Protein AF-A0A1P8F6W6-F1 (afdb_monomer)

Structure (mmCIF, N/CA/C/O backbone):
data_AF-A0A1P8F6W6-F1
#
_entry.id   AF-A0A1P8F6W6-F1
#
loop_
_atom_site.group_PDB
_atom_site.id
_atom_site.type_symbol
_atom_site.label_atom_id
_atom_site.label_alt_id
_atom_site.label_comp_id
_atom_site.label_asym_id
_atom_site.label_entity_id
_atom_site.label_seq_id
_atom_site.pdbx_PDB_ins_code
_atom_site.Cartn_x
_atom_site.Cartn_y
_atom_site.Cartn_z
_atom_site.occupancy
_atom_site.B_iso_or_equiv
_atom_site.auth_seq_id
_atom_site.auth_comp_id
_atom_site.auth_asym_id
_atom_site.auth_atom_id
_atom_site.pdbx_PDB_model_num
ATOM 1 N N . MET A 1 1 ? -21.773 -2.120 -5.163 1.00 39.81 1 MET A N 1
ATOM 2 C CA . MET A 1 1 ? -21.209 -1.103 -4.248 1.00 39.81 1 MET A CA 1
ATOM 3 C C . MET A 1 1 ? -20.040 -0.428 -4.941 1.00 39.81 1 MET A C 1
ATOM 5 O O . MET A 1 1 ? -19.148 -1.140 -5.384 1.00 39.81 1 MET A O 1
ATOM 9 N N . LYS A 1 2 ? -20.045 0.902 -5.085 1.00 40.00 2 LYS A N 1
ATOM 10 C CA . LYS A 1 2 ? -18.826 1.640 -5.448 1.00 40.00 2 LYS A CA 1
ATOM 11 C C . LYS A 1 2 ? -18.002 1.770 -4.171 1.00 40.00 2 LYS A C 1
ATOM 13 O O . LYS A 1 2 ? -18.476 2.380 -3.222 1.00 40.00 2 LYS A O 1
ATOM 18 N N . GLN A 1 3 ? -16.845 1.123 -4.123 1.00 50.31 3 GLN A N 1
ATOM 19 C CA . GLN A 1 3 ? -15.936 1.236 -2.989 1.00 50.31 3 GLN A CA 1
ATOM 20 C C . GLN A 1 3 ? -15.193 2.576 -3.121 1.00 50.31 3 GLN A C 1
ATOM 22 O O . GLN A 1 3 ? -14.404 2.750 -4.049 1.00 50.31 3 GLN A O 1
ATOM 27 N N . ASP A 1 4 ? -15.525 3.548 -2.268 1.00 48.16 4 ASP A N 1
ATOM 28 C CA . ASP A 1 4 ? -14.837 4.842 -2.179 1.00 48.16 4 ASP A CA 1
ATOM 29 C C . ASP A 1 4 ? -13.723 4.723 -1.129 1.00 48.16 4 ASP A C 1
ATOM 31 O O . ASP A 1 4 ? -13.978 4.373 0.021 1.00 48.16 4 ASP A O 1
ATOM 35 N N . PHE A 1 5 ? -12.480 4.963 -1.542 1.00 56.25 5 PHE A N 1
ATOM 36 C CA . PHE A 1 5 ? -11.282 4.726 -0.734 1.00 56.25 5 PHE A CA 1
ATOM 37 C C . PHE A 1 5 ? -10.543 6.019 -0.356 1.00 56.25 5 PHE A C 1
ATOM 39 O O . PHE A 1 5 ? -9.345 5.961 -0.068 1.00 56.25 5 PHE A O 1
ATOM 46 N N . ARG A 1 6 ? -11.198 7.192 -0.438 1.00 55.62 6 ARG A N 1
ATOM 47 C CA . ARG A 1 6 ? -10.605 8.522 -0.145 1.00 55.62 6 ARG A CA 1
ATOM 48 C C . ARG A 1 6 ? -9.988 8.606 1.246 1.00 55.62 6 ARG A C 1
ATOM 50 O O . ARG A 1 6 ? -10.520 8.024 2.185 1.00 55.62 6 ARG A O 1
ATOM 57 N N . LEU A 1 7 ? -8.875 9.342 1.371 1.00 56.69 7 LEU A N 1
ATOM 58 C CA . LEU A 1 7 ? -8.239 9.601 2.673 1.00 56.69 7 LEU A CA 1
ATOM 59 C C . LEU A 1 7 ? -9.205 10.316 3.628 1.00 56.69 7 LEU A C 1
ATOM 61 O O . LEU A 1 7 ? -9.212 10.012 4.817 1.00 56.69 7 LEU A O 1
ATOM 65 N N . ASP A 1 8 ? -10.061 11.184 3.091 1.00 54.25 8 ASP A N 1
ATOM 66 C CA . ASP A 1 8 ? -11.094 11.907 3.843 1.00 54.25 8 ASP A CA 1
ATOM 67 C C . ASP A 1 8 ? -12.214 10.985 4.357 1.00 54.25 8 ASP A C 1
ATOM 69 O O . ASP A 1 8 ? -12.913 11.321 5.305 1.00 54.25 8 ASP A O 1
ATOM 73 N N . ASN A 1 9 ? -12.346 9.784 3.781 1.00 58.50 9 ASN A N 1
ATOM 74 C CA . ASN A 1 9 ? -13.267 8.733 4.216 1.00 58.50 9 ASN A CA 1
ATOM 75 C C . ASN A 1 9 ? -12.579 7.706 5.136 1.00 58.50 9 ASN A C 1
ATOM 77 O O . ASN A 1 9 ? -13.038 6.566 5.252 1.00 58.50 9 ASN A O 1
ATOM 81 N N . ALA A 1 10 ? -11.482 8.086 5.802 1.00 57.12 10 ALA A N 1
ATOM 82 C CA . ALA A 1 10 ? -10.810 7.235 6.783 1.00 57.12 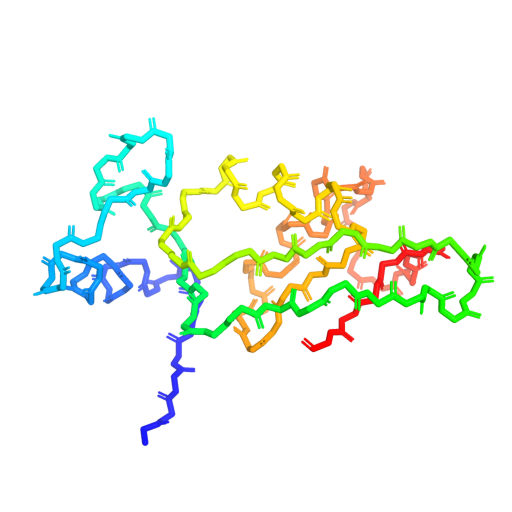10 ALA A CA 1
ATOM 83 C C . ALA A 1 10 ? -11.778 6.709 7.857 1.00 57.12 10 ALA A C 1
ATOM 85 O O . ALA A 1 10 ? -11.656 5.551 8.239 1.00 57.12 10 ALA A O 1
ATOM 86 N N . GLU A 1 11 ? -12.784 7.496 8.258 1.00 55.72 11 GLU A N 1
ATOM 87 C CA . GLU A 1 11 ? -13.837 7.074 9.198 1.00 55.72 11 GLU A CA 1
ATOM 88 C C . GLU A 1 11 ? -14.729 5.945 8.638 1.00 55.72 11 GLU A C 1
ATOM 90 O O . GLU A 1 11 ? -15.123 5.040 9.372 1.00 55.72 11 GLU A O 1
ATOM 95 N N . TYR A 1 12 ? -15.017 5.935 7.330 1.00 64.38 12 TYR A N 1
ATOM 96 C CA . TYR A 1 12 ? -15.758 4.841 6.681 1.00 64.38 12 TYR A CA 1
ATOM 97 C C . TYR A 1 12 ? -14.908 3.567 6.594 1.00 64.38 12 TYR A C 1
ATOM 99 O O . TYR A 1 12 ? -15.384 2.479 6.914 1.00 64.38 12 TYR A O 1
ATOM 107 N N . ILE A 1 13 ? -13.632 3.700 6.219 1.00 64.12 13 ILE A N 1
ATOM 108 C CA . ILE A 1 13 ? -12.680 2.577 6.183 1.00 64.12 13 ILE A CA 1
ATOM 109 C C . ILE A 1 13 ? -12.447 2.023 7.597 1.00 64.12 13 ILE A C 1
ATOM 111 O O . ILE A 1 13 ? -12.310 0.812 7.772 1.00 64.12 13 ILE A O 1
ATOM 115 N N . GLU A 1 14 ? -12.438 2.890 8.608 1.00 60.78 14 GLU A N 1
ATOM 116 C CA . GLU A 1 14 ? -12.391 2.529 10.023 1.00 60.78 14 GLU A CA 1
ATOM 117 C C . GLU A 1 14 ? -13.657 1.791 10.460 1.00 60.78 14 GLU A C 1
ATOM 119 O O . GLU A 1 14 ? -13.545 0.754 11.112 1.00 60.78 14 GLU A O 1
ATOM 124 N N . SER A 1 15 ? -14.842 2.283 10.087 1.00 62.91 15 SER A N 1
ATOM 125 C CA . SER A 1 15 ? -16.116 1.632 10.397 1.00 62.91 15 SER A CA 1
ATOM 126 C C . SER A 1 15 ? -16.193 0.245 9.766 1.00 62.91 15 SER A C 1
ATOM 128 O O . SER A 1 15 ? -16.483 -0.722 10.465 1.00 62.91 15 SER A O 1
ATOM 130 N N . GLU A 1 16 ? -15.838 0.111 8.485 1.00 66.06 16 GLU A N 1
ATOM 131 C CA . GLU A 1 16 ? -15.723 -1.185 7.812 1.00 66.06 16 GLU A CA 1
ATOM 132 C C . GLU A 1 16 ? -14.721 -2.077 8.550 1.00 66.06 16 GLU A C 1
ATOM 134 O O . GLU A 1 16 ? -15.107 -3.140 9.022 1.00 66.06 16 GLU A O 1
ATOM 139 N N . ALA A 1 17 ? -13.474 -1.635 8.763 1.00 66.06 17 ALA A N 1
ATOM 140 C CA . ALA A 1 17 ? -12.461 -2.420 9.474 1.00 66.06 17 ALA A CA 1
ATOM 141 C C . ALA A 1 17 ? -12.913 -2.846 10.884 1.00 66.06 17 ALA A C 1
ATOM 143 O O . ALA A 1 17 ? -12.675 -3.986 11.284 1.00 66.06 17 ALA A O 1
ATOM 144 N N . GLY A 1 18 ? -13.583 -1.961 11.623 1.00 62.47 18 GLY A N 1
ATOM 145 C CA . GLY A 1 18 ? -14.141 -2.222 12.947 1.00 62.47 18 GLY A CA 1
ATOM 146 C C . GLY A 1 18 ? -15.291 -3.229 12.924 1.00 62.47 18 GLY A C 1
ATOM 147 O O . GLY A 1 18 ? -15.288 -4.162 13.728 1.00 62.47 18 GLY A O 1
ATOM 148 N N . ASN A 1 19 ? -16.216 -3.104 11.969 1.00 63.94 19 ASN A N 1
ATOM 149 C CA . ASN A 1 19 ? -17.376 -3.988 11.807 1.00 63.94 19 ASN A CA 1
ATOM 150 C C . ASN A 1 19 ? -16.973 -5.439 11.510 1.00 63.94 19 ASN A C 1
ATOM 152 O O . ASN A 1 19 ? -17.657 -6.366 11.937 1.00 63.94 19 ASN A O 1
ATOM 156 N N . ILE A 1 20 ? -15.844 -5.648 10.826 1.00 63.62 20 ILE A N 1
ATOM 157 C CA . ILE A 1 20 ? -15.289 -6.988 10.562 1.00 63.62 20 ILE A CA 1
ATOM 158 C C . ILE A 1 20 ? -14.138 -7.373 11.505 1.00 63.62 20 ILE A C 1
ATOM 160 O O . ILE A 1 20 ? -13.427 -8.344 11.251 1.00 63.62 20 ILE A O 1
ATOM 164 N N . GLY A 1 21 ? -13.945 -6.636 12.608 1.00 63.28 21 GLY A N 1
A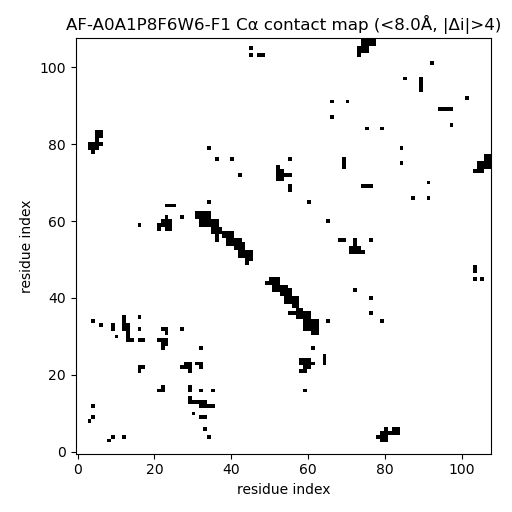TOM 165 C CA . GLY A 1 21 ? -12.949 -6.945 13.642 1.00 63.28 21 GLY A CA 1
ATOM 166 C C . GLY A 1 21 ? -11.497 -6.912 13.150 1.00 63.28 21 GLY A C 1
ATOM 167 O O . GLY A 1 21 ? -10.604 -7.476 13.789 1.00 63.28 21 GLY A O 1
ATOM 168 N N . LEU A 1 22 ? -11.240 -6.274 12.008 1.00 63.69 22 LEU A N 1
ATOM 169 C CA . LEU A 1 22 ? -9.927 -6.231 11.394 1.00 63.69 22 LEU A CA 1
ATOM 170 C C . LEU A 1 22 ? -9.028 -5.223 12.107 1.00 63.69 22 LEU A C 1
ATOM 172 O O . LEU A 1 22 ? -9.288 -4.024 12.180 1.00 63.69 22 LEU A O 1
ATOM 176 N N . ARG A 1 23 ? -7.891 -5.728 12.584 1.00 68.69 23 ARG A N 1
ATOM 177 C CA . ARG A 1 23 ? -6.763 -4.919 13.043 1.00 68.69 23 ARG A CA 1
ATOM 178 C C . ARG A 1 23 ? -5.709 -4.884 11.955 1.00 68.69 23 ARG A C 1
ATOM 180 O O . ARG A 1 23 ? -5.575 -5.825 11.171 1.00 68.69 23 ARG A O 1
ATOM 187 N N . CYS A 1 24 ? -4.922 -3.813 11.931 1.00 77.19 24 CYS A N 1
ATOM 188 C CA . CYS A 1 24 ? -3.736 -3.807 11.094 1.00 77.19 24 CYS A CA 1
ATOM 189 C C . CYS A 1 24 ? -2.856 -5.017 11.439 1.00 77.19 24 CYS A C 1
ATOM 191 O O . CYS A 1 24 ? -2.716 -5.353 12.616 1.00 77.19 24 CYS A O 1
ATOM 193 N N . LYS A 1 25 ? -2.186 -5.618 10.449 1.00 68.69 25 LYS A N 1
ATOM 194 C CA . LYS A 1 25 ? -1.258 -6.744 10.673 1.00 68.69 25 LYS A CA 1
ATOM 195 C C . LYS A 1 25 ? -0.192 -6.496 11.749 1.00 68.69 25 LYS A C 1
ATOM 197 O O . LYS A 1 25 ? 0.278 -7.449 12.353 1.00 68.69 25 LYS A O 1
ATOM 202 N N . CYS A 1 26 ? 0.184 -5.242 12.017 1.00 78.19 26 CYS A N 1
ATOM 203 C CA . CYS A 1 26 ? 1.111 -4.906 13.109 1.00 78.19 26 CYS A CA 1
ATOM 204 C C . CYS A 1 26 ? 0.454 -4.745 14.493 1.00 78.19 26 CYS A C 1
ATOM 206 O O . CYS A 1 26 ? 1.104 -4.256 15.411 1.00 78.19 26 CYS A O 1
ATOM 208 N N . GLY A 1 27 ? -0.829 -5.078 14.643 1.00 70.19 27 GLY A N 1
ATOM 209 C CA . GLY A 1 27 ? -1.584 -4.907 15.886 1.00 70.19 27 GLY A CA 1
ATOM 210 C C 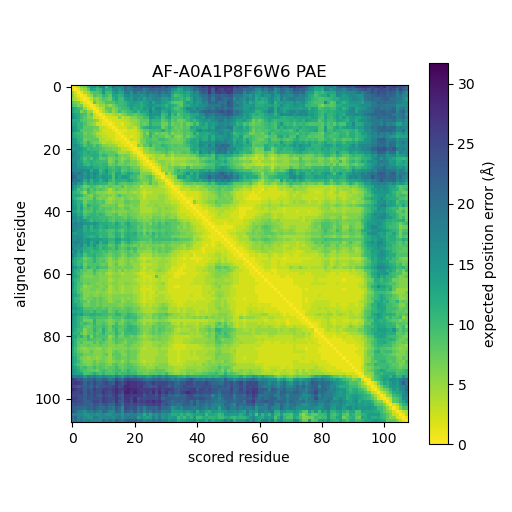. GLY A 1 27 ? -2.117 -3.491 16.123 1.00 70.19 27 GLY A C 1
ATOM 211 O O . GLY A 1 27 ? -2.754 -3.250 17.145 1.00 70.19 27 GLY A O 1
ATOM 212 N N . ALA A 1 28 ? -1.898 -2.547 15.198 1.00 67.94 28 ALA A N 1
ATOM 213 C CA . ALA A 1 28 ? -2.511 -1.223 15.293 1.00 67.94 28 ALA A CA 1
ATOM 214 C C . ALA A 1 28 ? -4.046 -1.336 15.178 1.00 67.94 28 ALA A C 1
ATOM 216 O O . ALA A 1 28 ? -4.551 -2.024 14.287 1.00 67.94 28 ALA A O 1
ATOM 217 N N . GLY A 1 29 ? -4.764 -0.685 16.100 1.00 60.41 29 GLY A N 1
ATOM 218 C CA . GLY A 1 29 ? -6.230 -0.689 16.157 1.00 60.41 29 GLY A CA 1
ATOM 219 C C . GLY A 1 29 ? -6.901 -0.087 14.916 1.00 60.41 29 GLY A C 1
ATOM 220 O O . GLY A 1 29 ? -6.232 0.528 14.083 1.00 60.41 29 GLY A O 1
ATOM 221 N N . ALA A 1 30 ? -8.222 -0.272 14.818 1.00 58.19 30 ALA A N 1
ATOM 222 C CA . ALA A 1 30 ? -9.040 0.101 13.659 1.00 58.19 30 ALA A CA 1
ATOM 223 C C . ALA A 1 30 ? -8.854 1.570 13.230 1.00 58.19 30 ALA A C 1
ATOM 225 O O . ALA A 1 30 ? -8.565 1.803 12.064 1.00 58.19 30 ALA A O 1
ATOM 226 N N . GLY A 1 31 ? -8.823 2.528 14.167 1.00 59.09 31 GLY A N 1
ATOM 227 C CA . GLY A 1 31 ? -8.600 3.958 13.874 1.00 59.09 31 GLY A CA 1
ATOM 228 C C . GLY A 1 31 ? -7.210 4.345 13.349 1.00 59.09 31 GLY A C 1
ATOM 229 O O . GLY A 1 31 ? -6.873 5.519 13.243 1.00 59.09 31 GLY A O 1
ATOM 230 N N . LYS A 1 32 ? -6.346 3.369 13.049 1.00 68.81 32 LYS A N 1
ATOM 231 C CA . LYS A 1 32 ? -5.075 3.587 12.336 1.00 68.81 32 LYS A CA 1
ATOM 232 C C . LYS A 1 32 ? -5.047 2.907 10.970 1.00 68.81 32 LYS A C 1
ATOM 234 O O . LYS A 1 32 ? -4.043 3.036 10.267 1.00 68.81 32 LYS A O 1
ATOM 239 N N . VAL A 1 33 ? -6.080 2.144 10.620 1.00 75.62 33 VAL A N 1
ATOM 240 C CA . VAL A 1 33 ? -6.226 1.471 9.328 1.00 75.62 33 VAL A CA 1
ATOM 241 C C . VAL A 1 33 ? -6.650 2.503 8.291 1.00 75.62 33 VAL A C 1
ATOM 243 O O . VAL A 1 33 ? -7.547 3.295 8.532 1.00 75.62 33 VAL A O 1
ATOM 246 N N . VAL A 1 34 ? -5.986 2.499 7.139 1.00 77.12 34 VAL A N 1
ATOM 247 C CA . VAL A 1 34 ? -6.264 3.444 6.040 1.00 77.12 34 VAL A CA 1
ATOM 248 C C . VAL A 1 34 ? -6.531 2.734 4.717 1.00 77.12 34 VAL A C 1
ATOM 250 O O . VAL A 1 34 ? -6.817 3.378 3.716 1.00 77.12 34 VAL A O 1
ATOM 253 N N . TYR A 1 35 ? -6.382 1.407 4.685 1.00 80.44 35 TYR A N 1
ATOM 254 C CA . TYR A 1 35 ? -6.600 0.607 3.491 1.00 80.44 35 TYR A CA 1
ATOM 255 C C . TYR A 1 35 ? -6.904 -0.845 3.846 1.00 80.44 35 TYR A C 1
ATOM 257 O O . TYR A 1 35 ? -6.316 -1.398 4.781 1.00 80.44 35 TYR A O 1
ATOM 265 N N . ILE A 1 36 ? -7.786 -1.473 3.073 1.00 79.31 36 ILE A N 1
ATOM 266 C CA . ILE A 1 36 ? -8.158 -2.877 3.231 1.00 79.31 36 ILE A CA 1
ATOM 267 C C . ILE A 1 36 ? -7.931 -3.581 1.900 1.00 79.31 36 ILE A C 1
ATOM 269 O O . ILE A 1 36 ? -8.505 -3.214 0.879 1.00 79.31 36 ILE A O 1
ATOM 273 N N . VAL A 1 37 ? -7.113 -4.627 1.931 1.00 79.44 37 VAL A N 1
ATOM 274 C CA . VAL A 1 37 ? -6.946 -5.549 0.810 1.00 79.44 37 VAL A CA 1
ATOM 275 C C . VAL A 1 37 ? -7.955 -6.676 0.996 1.00 79.44 37 VAL A C 1
ATOM 277 O O . VAL A 1 37 ? -7.791 -7.525 1.877 1.00 79.44 37 VAL A O 1
ATOM 280 N N . THR A 1 38 ? -9.010 -6.671 0.186 1.00 76.69 38 THR A N 1
ATOM 281 C CA . THR A 1 38 ? -10.104 -7.654 0.260 1.00 76.69 38 THR A CA 1
ATOM 282 C C . THR A 1 38 ? -9.741 -8.996 -0.378 1.00 76.69 38 THR A C 1
ATOM 284 O O . THR A 1 38 ? -10.246 -10.029 0.053 1.00 76.69 38 THR A O 1
ATOM 287 N N . ALA A 1 39 ? -8.828 -9.006 -1.355 1.00 78.38 39 ALA A N 1
ATOM 288 C CA . ALA A 1 39 ? -8.330 -10.208 -2.023 1.00 78.38 39 ALA A CA 1
ATOM 289 C C . ALA A 1 39 ? -6.800 -10.196 -2.125 1.00 78.38 39 ALA A C 1
ATOM 291 O O . ALA A 1 39 ? -6.192 -9.151 -2.355 1.00 78.38 39 ALA A O 1
ATOM 292 N N . ARG A 1 40 ? -6.165 -11.363 -1.952 1.00 84.12 40 ARG A N 1
ATOM 293 C CA . ARG A 1 40 ? -4.703 -11.478 -1.997 1.00 84.12 40 ARG A CA 1
AT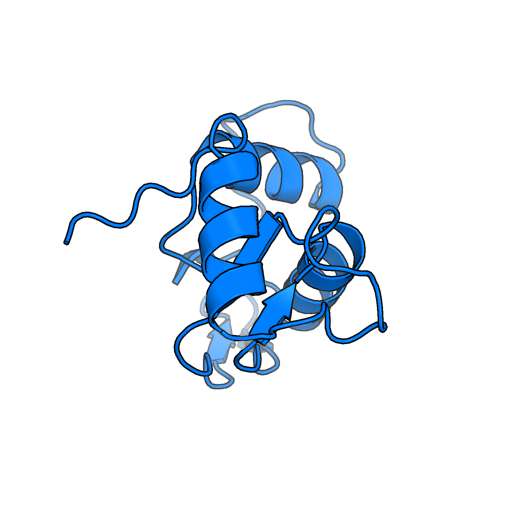OM 294 C C . ARG A 1 40 ? -4.236 -11.106 -3.393 1.00 84.12 40 ARG A C 1
ATOM 296 O O . ARG A 1 40 ? -4.709 -11.664 -4.378 1.00 84.12 40 ARG A O 1
ATOM 303 N N . ILE A 1 41 ? -3.245 -10.232 -3.461 1.00 85.19 41 ILE A N 1
ATOM 304 C CA . ILE A 1 41 ? -2.613 -9.852 -4.713 1.00 85.19 41 ILE A CA 1
ATOM 305 C C . ILE A 1 41 ? -1.427 -10.801 -4.934 1.00 85.19 41 ILE A C 1
ATOM 307 O O . ILE A 1 41 ? -0.431 -10.719 -4.201 1.00 85.19 41 ILE A O 1
ATOM 311 N N . PRO A 1 42 ? -1.503 -11.726 -5.908 1.00 86.88 42 PRO A N 1
ATOM 312 C CA . PRO A 1 42 ? -0.489 -12.758 -6.118 1.00 86.88 42 PRO A CA 1
ATOM 313 C C . PRO A 1 42 ? 0.830 -12.135 -6.573 1.00 86.88 42 PRO A C 1
ATOM 315 O O . PRO A 1 42 ? 0.803 -11.036 -7.129 1.00 86.88 42 PRO A O 1
ATOM 318 N N . PRO A 1 43 ? 1.985 -12.780 -6.347 1.00 86.25 43 PRO A N 1
ATOM 319 C CA . PRO A 1 43 ? 3.251 -12.281 -6.875 1.00 86.25 43 PRO A CA 1
ATOM 320 C C . PRO A 1 43 ? 3.168 -12.118 -8.399 1.00 86.25 43 PRO A C 1
ATOM 322 O O . PRO A 1 43 ? 2.434 -12.835 -9.078 1.00 86.25 43 PRO A O 1
ATOM 325 N N . ALA A 1 44 ? 3.885 -11.136 -8.933 1.00 83.25 44 ALA A N 1
ATOM 326 C CA . ALA A 1 44 ? 3.861 -10.820 -10.358 1.00 83.25 44 ALA A CA 1
ATOM 327 C C . ALA A 1 44 ? 5.257 -10.438 -10.838 1.00 83.25 44 ALA A C 1
ATOM 329 O O . ALA A 1 44 ? 6.081 -9.961 -10.066 1.00 83.25 44 ALA A O 1
ATOM 330 N N . ARG A 1 45 ? 5.545 -10.613 -12.126 1.00 80.75 45 ARG A N 1
ATOM 331 C CA . ARG A 1 45 ? 6.818 -10.163 -12.692 1.00 80.75 45 ARG A CA 1
ATOM 332 C C . ARG A 1 45 ? 6.681 -8.729 -13.188 1.00 80.75 45 ARG A C 1
ATOM 334 O O . ARG A 1 45 ? 5.804 -8.443 -13.998 1.00 80.75 45 ARG A O 1
ATOM 341 N N . ASN A 1 46 ? 7.564 -7.839 -12.743 1.00 74.94 46 ASN A N 1
ATOM 342 C CA . ASN A 1 46 ? 7.578 -6.461 -13.222 1.00 74.94 46 ASN A CA 1
ATOM 343 C C . ASN A 1 46 ? 7.898 -6.438 -14.734 1.00 74.94 46 ASN A C 1
ATOM 345 O O . ASN A 1 46 ? 8.932 -6.989 -15.126 1.00 74.94 46 ASN A O 1
ATOM 349 N N . PRO A 1 47 ? 7.066 -5.827 -15.602 1.00 69.38 47 PRO A N 1
ATOM 350 C CA . PRO A 1 47 ? 7.269 -5.892 -17.044 1.00 69.38 47 PRO A CA 1
ATOM 351 C C . PRO A 1 47 ? 8.489 -5.080 -17.499 1.00 69.38 47 PRO A C 1
ATOM 353 O O . PRO A 1 47 ? 9.076 -5.409 -18.527 1.00 69.38 47 PRO A O 1
ATOM 356 N N . ILE A 1 48 ? 8.912 -4.077 -16.720 1.00 73.00 48 ILE A N 1
ATOM 357 C CA . ILE A 1 48 ? 10.049 -3.202 -17.031 1.00 73.00 48 ILE A CA 1
ATOM 358 C C . ILE A 1 48 ? 11.350 -3.799 -16.482 1.00 73.00 48 ILE A C 1
ATOM 360 O O . ILE A 1 48 ? 12.287 -4.045 -17.235 1.00 73.00 48 ILE A O 1
ATOM 364 N N . THR A 1 49 ? 11.425 -4.071 -15.175 1.00 75.06 49 THR A N 1
ATOM 365 C CA . THR A 1 49 ? 12.671 -4.552 -14.538 1.00 75.06 49 THR A CA 1
ATOM 366 C C . THR A 1 49 ? 12.841 -6.062 -14.561 1.00 75.06 49 THR A C 1
ATOM 368 O O . THR A 1 49 ? 13.895 -6.553 -14.165 1.00 75.06 49 THR A O 1
ATOM 371 N N . ARG A 1 50 ? 11.816 -6.819 -14.979 1.00 77.81 50 ARG A N 1
ATOM 372 C CA . ARG A 1 50 ? 11.790 -8.293 -14.996 1.00 77.81 50 ARG A CA 1
ATOM 373 C C . ARG A 1 50 ? 11.989 -8.967 -13.632 1.00 77.81 50 ARG A C 1
ATOM 375 O O . ARG A 1 50 ? 12.048 -10.197 -13.597 1.00 77.81 50 ARG A O 1
ATOM 382 N N . ARG A 1 51 ? 12.064 -8.202 -12.538 1.00 77.38 51 ARG A N 1
ATOM 383 C CA . ARG A 1 51 ? 12.151 -8.708 -11.162 1.00 77.38 51 ARG A CA 1
ATOM 384 C C . ARG A 1 51 ? 10.815 -9.295 -10.721 1.00 77.38 51 ARG A C 1
ATOM 386 O O . ARG A 1 51 ? 9.759 -8.846 -11.170 1.00 77.38 51 ARG A O 1
ATOM 393 N N . GLU A 1 52 ? 10.877 -10.294 -9.851 1.00 81.31 52 GLU A N 1
ATOM 394 C CA . GLU A 1 52 ? 9.697 -10.851 -9.198 1.00 81.31 52 GLU A CA 1
ATOM 395 C C . GLU A 1 52 ? 9.252 -9.934 -8.053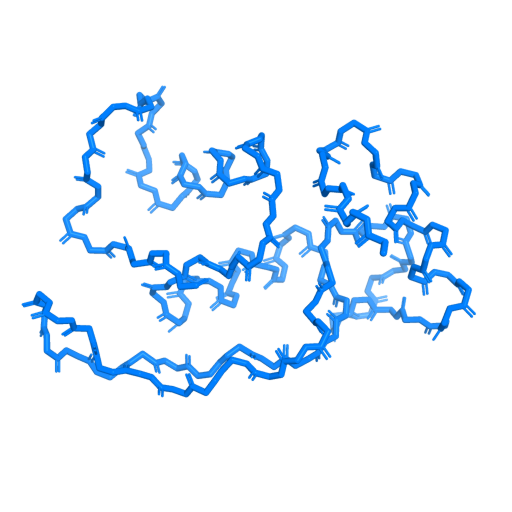 1.00 81.31 52 GLU A C 1
ATOM 397 O O . GLU A 1 52 ? 10.046 -9.552 -7.193 1.00 81.31 52 GLU A O 1
ATOM 402 N N . CYS A 1 53 ? 7.984 -9.539 -8.086 1.00 80.81 53 CYS A N 1
ATOM 403 C CA . CYS A 1 53 ? 7.317 -8.730 -7.078 1.00 80.81 53 CYS A CA 1
ATOM 404 C C . CYS A 1 53 ? 6.615 -9.642 -6.070 1.00 80.81 53 CYS A C 1
ATOM 406 O O . CYS A 1 53 ? 5.854 -10.526 -6.467 1.00 80.81 53 CYS A O 1
ATOM 408 N N . ALA A 1 54 ? 6.806 -9.384 -4.775 1.00 83.50 54 ALA A N 1
ATOM 409 C CA . ALA A 1 54 ? 6.178 -10.154 -3.702 1.00 83.50 54 ALA A CA 1
ATOM 410 C C . ALA A 1 54 ? 4.638 -10.019 -3.674 1.00 83.50 54 ALA A C 1
ATOM 412 O O . ALA A 1 54 ? 4.060 -9.057 -4.196 1.00 83.50 54 ALA A O 1
ATOM 413 N N . SER A 1 55 ? 3.952 -10.978 -3.037 1.00 86.12 55 SER A N 1
ATOM 414 C CA . SER A 1 55 ? 2.504 -10.890 -2.798 1.00 86.12 55 SER A CA 1
ATOM 415 C C . SER A 1 55 ? 2.146 -9.768 -1.821 1.00 86.12 55 SER A C 1
ATOM 417 O O . SER A 1 55 ? 2.924 -9.428 -0.930 1.00 86.12 55 SER A O 1
ATOM 419 N N . ILE A 1 56 ? 0.943 -9.212 -1.977 1.00 88.12 56 ILE A N 1
ATOM 420 C CA . ILE A 1 56 ? 0.307 -8.386 -0.944 1.00 88.12 56 ILE A CA 1
ATOM 421 C C . ILE A 1 56 ? -0.868 -9.197 -0.412 1.00 88.12 56 ILE A C 1
ATOM 423 O O . ILE A 1 56 ? -1.781 -9.560 -1.148 1.00 88.12 56 ILE A O 1
ATOM 427 N N . GLU A 1 57 ? -0.799 -9.547 0.861 1.00 86.94 57 GLU A N 1
ATOM 428 C CA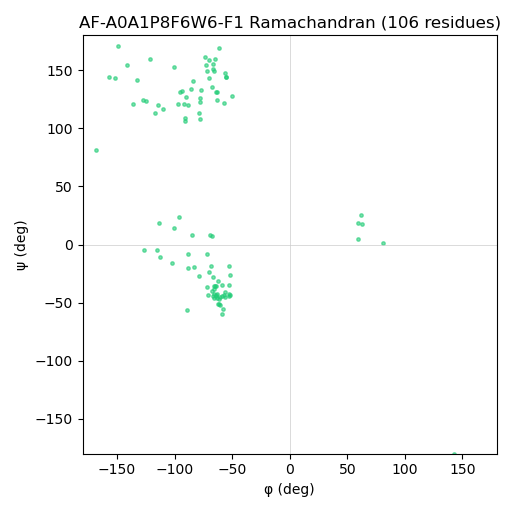 . GLU A 1 57 ? -1.798 -10.392 1.505 1.00 86.94 57 GLU A CA 1
ATOM 429 C C . GLU A 1 57 ? -3.121 -9.654 1.757 1.00 86.94 57 GLU A C 1
ATOM 431 O O . GLU A 1 57 ? -3.169 -8.428 1.805 1.00 86.94 57 GLU A O 1
ATOM 436 N N . THR A 1 58 ? -4.199 -10.404 1.979 1.00 84.25 58 THR A N 1
ATOM 437 C CA . THR A 1 58 ? -5.455 -9.822 2.464 1.00 84.25 58 THR A CA 1
ATOM 438 C C . THR A 1 58 ? -5.303 -9.270 3.875 1.00 84.25 58 THR A C 1
ATOM 440 O O . THR A 1 58 ? -4.546 -9.800 4.702 1.00 84.25 58 THR A O 1
ATOM 443 N N . GLY A 1 59 ? -6.066 -8.220 4.165 1.00 82.50 59 GLY A N 1
ATOM 444 C CA . GLY A 1 59 ? -6.216 -7.680 5.509 1.00 82.50 59 GLY A CA 1
ATOM 445 C C . GLY A 1 59 ? -6.312 -6.163 5.553 1.00 82.50 59 GLY A C 1
ATOM 446 O O . GLY A 1 59 ? -6.249 -5.473 4.537 1.00 82.50 59 GLY A O 1
ATOM 447 N N . ALA A 1 60 ? -6.447 -5.652 6.772 1.00 84.12 60 ALA A N 1
ATOM 448 C CA . ALA A 1 60 ? -6.388 -4.232 7.062 1.00 84.12 60 ALA A CA 1
ATOM 449 C C . ALA A 1 60 ? -4.935 -3.771 7.223 1.00 84.12 60 ALA A C 1
ATOM 451 O O . ALA A 1 60 ? -4.100 -4.442 7.842 1.00 84.12 60 ALA A O 1
ATOM 452 N N . TYR A 1 61 ? -4.642 -2.589 6.697 1.00 84.06 61 TYR A N 1
ATOM 453 C CA . TYR A 1 61 ? -3.324 -1.983 6.731 1.00 84.06 61 TYR A CA 1
ATOM 454 C C . TYR A 1 61 ? -3.409 -0.571 7.298 1.00 84.06 61 TYR A C 1
ATOM 456 O O . TYR A 1 61 ? -4.101 0.301 6.775 1.00 84.06 61 TYR A O 1
ATOM 464 N N . CYS A 1 62 ? -2.637 -0.320 8.355 1.00 85.12 62 CYS A N 1
ATOM 465 C CA . CYS A 1 62 ? -2.266 1.045 8.698 1.00 85.12 62 CYS A CA 1
ATOM 466 C C . CYS A 1 62 ? -1.285 1.584 7.662 1.00 85.12 62 CYS A C 1
ATOM 468 O O . CYS A 1 62 ? -0.582 0.809 7.008 1.00 85.12 62 CYS A O 1
ATOM 470 N N . TYR A 1 63 ? -1.182 2.908 7.562 1.00 85.38 63 TYR A N 1
ATOM 471 C CA . TYR A 1 63 ? -0.354 3.554 6.543 1.00 85.38 63 TYR A CA 1
ATOM 472 C C . TYR A 1 63 ? 1.088 3.017 6.514 1.00 85.38 63 TYR A C 1
ATOM 474 O O . TYR A 1 63 ? 1.617 2.678 5.458 1.00 85.38 63 TYR A O 1
ATOM 482 N N . ARG A 1 64 ? 1.705 2.832 7.690 1.00 86.31 64 ARG A N 1
ATOM 483 C CA . ARG A 1 64 ? 3.066 2.283 7.813 1.00 86.31 64 ARG A CA 1
ATOM 484 C C . ARG A 1 64 ? 3.184 0.868 7.238 1.00 86.31 64 ARG A C 1
ATOM 486 O O . ARG A 1 64 ? 4.143 0.571 6.532 1.00 86.31 64 ARG A O 1
ATOM 493 N N . CYS A 1 65 ? 2.229 -0.007 7.547 1.00 87.94 65 CYS A N 1
ATOM 494 C CA . CYS A 1 65 ? 2.230 -1.384 7.052 1.00 87.94 65 CYS A CA 1
ATOM 495 C C . CYS A 1 65 ? 1.908 -1.457 5.564 1.00 87.94 65 CYS A C 1
ATOM 497 O O . CYS A 1 65 ? 2.500 -2.276 4.868 1.00 87.94 65 CYS A O 1
ATOM 499 N N . LEU A 1 66 ? 1.013 -0.594 5.080 1.00 88.38 66 LEU A N 1
ATOM 500 C CA . LEU A 1 66 ? 0.711 -0.475 3.660 1.00 88.38 66 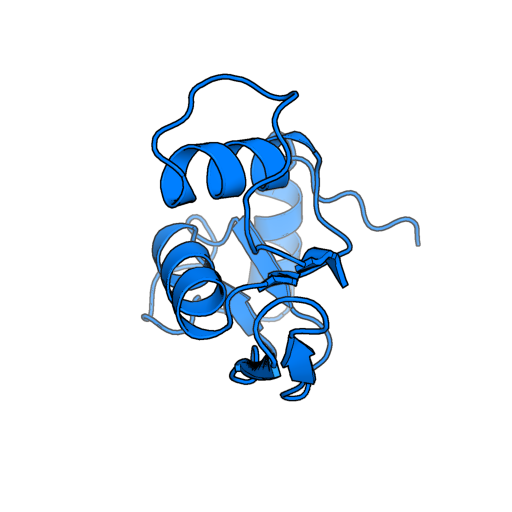LEU A CA 1
ATOM 501 C C . LEU A 1 66 ? 1.960 -0.061 2.882 1.00 88.38 66 LEU A C 1
ATOM 503 O O . LEU A 1 66 ? 2.352 -0.753 1.951 1.00 88.38 66 LEU A O 1
ATOM 507 N N . LYS A 1 67 ? 2.644 1.003 3.322 1.00 87.75 67 LYS A N 1
ATOM 508 C CA . LYS A 1 67 ? 3.891 1.478 2.709 1.00 87.75 67 LYS A CA 1
ATOM 509 C C . LYS A 1 67 ? 4.961 0.386 2.669 1.00 87.75 67 LYS A C 1
ATOM 511 O O . LYS A 1 67 ? 5.587 0.192 1.634 1.00 87.75 67 LYS A O 1
ATOM 516 N N . ALA A 1 68 ? 5.147 -0.354 3.764 1.00 87.56 68 ALA A N 1
ATOM 517 C CA . ALA A 1 68 ? 6.102 -1.461 3.812 1.00 87.56 68 ALA A CA 1
ATOM 518 C C . ALA A 1 68 ? 5.731 -2.603 2.846 1.00 87.56 68 ALA A C 1
ATOM 520 O O . ALA A 1 68 ? 6.599 -3.108 2.136 1.00 87.56 68 ALA A O 1
ATOM 521 N N . ALA A 1 69 ? 4.449 -2.978 2.782 1.00 88.00 69 ALA A N 1
ATOM 522 C CA . ALA A 1 69 ? 3.963 -4.007 1.864 1.00 88.00 69 ALA A CA 1
ATOM 523 C C . ALA A 1 69 ? 4.137 -3.589 0.395 1.00 88.00 69 ALA A C 1
ATOM 525 O O . ALA A 1 69 ? 4.634 -4.368 -0.412 1.00 88.00 69 ALA A O 1
ATOM 526 N N . VAL A 1 70 ? 3.795 -2.342 0.065 1.00 87.69 70 VAL A N 1
ATOM 527 C CA . VAL A 1 70 ? 3.965 -1.758 -1.273 1.00 87.69 70 VAL A CA 1
ATOM 528 C C . VAL A 1 70 ? 5.438 -1.679 -1.661 1.00 87.69 70 VAL A C 1
ATOM 530 O O . VAL A 1 70 ? 5.784 -2.022 -2.788 1.00 87.69 70 VAL A O 1
ATOM 533 N N . LEU A 1 71 ? 6.316 -1.272 -0.740 1.00 83.56 71 LEU A N 1
ATOM 534 C CA . LEU A 1 71 ? 7.756 -1.209 -0.985 1.00 83.56 71 LEU A CA 1
ATOM 535 C C . LEU A 1 71 ? 8.336 -2.601 -1.267 1.00 83.56 71 LEU A C 1
ATOM 537 O O . LEU A 1 71 ? 9.071 -2.767 -2.237 1.00 83.56 71 LEU A O 1
ATOM 541 N N . GLY A 1 72 ? 7.977 -3.603 -0.458 1.00 79.94 72 GLY A N 1
ATOM 542 C CA . GLY A 1 72 ? 8.418 -4.986 -0.659 1.00 79.94 72 GLY A CA 1
ATOM 543 C C . GLY A 1 72 ? 7.859 -5.615 -1.938 1.00 79.94 72 GLY A C 1
ATOM 544 O O . GLY A 1 72 ? 8.550 -6.373 -2.615 1.00 79.94 72 GLY A O 1
ATOM 545 N N . ALA A 1 73 ? 6.623 -5.275 -2.304 1.00 83.62 73 ALA A N 1
ATOM 546 C CA . ALA A 1 73 ? 5.988 -5.768 -3.520 1.00 83.62 73 ALA A CA 1
ATOM 547 C C . ALA A 1 73 ? 6.372 -4.965 -4.778 1.00 83.62 73 ALA A C 1
ATOM 549 O O . ALA A 1 73 ? 6.193 -5.455 -5.887 1.00 83.62 73 ALA A O 1
ATOM 550 N N . GLY A 1 74 ? 6.878 -3.737 -4.650 1.00 77.94 74 GLY A N 1
ATOM 551 C CA . GLY A 1 74 ? 7.183 -2.856 -5.784 1.00 77.94 74 GLY A CA 1
ATOM 552 C C . GLY A 1 74 ? 5.959 -2.471 -6.629 1.00 77.94 74 GLY A C 1
ATOM 553 O O . GLY A 1 74 ? 6.097 -2.198 -7.824 1.00 77.94 74 GLY A O 1
ATOM 554 N N . ARG A 1 75 ? 4.759 -2.489 -6.035 1.00 78.00 75 ARG A N 1
ATOM 555 C CA . ARG A 1 75 ? 3.475 -2.219 -6.706 1.00 78.00 75 ARG A CA 1
ATOM 556 C C . ARG A 1 75 ? 2.446 -1.654 -5.739 1.00 78.00 75 ARG A C 1
ATOM 558 O O . ARG A 1 75 ? 2.405 -2.066 -4.579 1.00 78.00 75 ARG A O 1
ATOM 565 N N . ILE A 1 76 ? 1.625 -0.732 -6.228 1.00 82.44 76 ILE A N 1
ATOM 566 C CA . ILE A 1 76 ? 0.580 -0.083 -5.434 1.00 82.44 76 ILE A CA 1
ATOM 567 C C . ILE A 1 76 ? -0.743 -0.814 -5.705 1.00 82.44 76 ILE A C 1
ATOM 569 O O . ILE A 1 76 ? -1.133 -0.899 -6.870 1.00 82.44 76 ILE A O 1
ATOM 573 N N . PRO A 1 77 ? -1.404 -1.378 -4.676 1.00 79.38 77 PRO A N 1
ATOM 574 C CA . PRO A 1 77 ? -2.656 -2.105 -4.850 1.00 79.38 77 PRO A CA 1
ATOM 575 C C . PRO A 1 77 ? -3.789 -1.160 -5.263 1.00 79.38 77 PRO A C 1
ATOM 577 O O . PRO A 1 77 ? -3.947 -0.097 -4.669 1.00 79.38 77 PRO A O 1
ATOM 580 N N . THR A 1 78 ? -4.597 -1.543 -6.249 1.00 77.62 78 THR A N 1
ATOM 581 C CA . THR A 1 78 ? -5.835 -0.831 -6.588 1.00 77.62 78 THR A CA 1
ATOM 582 C C . THR A 1 78 ? -7.040 -1.780 -6.482 1.00 77.62 78 THR A C 1
ATOM 584 O O . THR A 1 78 ? -6.856 -3.000 -6.471 1.00 77.62 78 THR A O 1
ATOM 587 N N . PRO A 1 79 ? -8.277 -1.266 -6.337 1.00 72.00 79 PRO A N 1
ATOM 588 C CA . PRO A 1 79 ? -8.663 0.146 -6.218 1.00 72.00 79 PRO A CA 1
ATOM 589 C C . PRO A 1 79 ? -8.236 0.783 -4.882 1.00 72.00 79 PRO A C 1
ATOM 591 O O . PRO A 1 79 ? -8.261 0.139 -3.837 1.00 72.00 79 PRO A O 1
ATOM 594 N N . MET A 1 80 ? -7.830 2.055 -4.919 1.00 77.94 80 MET A N 1
ATOM 595 C CA . MET A 1 80 ? -7.618 2.929 -3.755 1.00 77.94 80 MET A CA 1
ATOM 596 C C . MET A 1 80 ? -7.905 4.382 -4.153 1.00 77.94 80 MET A C 1
ATOM 598 O O . MET A 1 80 ? -8.094 4.650 -5.339 1.00 77.94 80 MET A O 1
ATOM 602 N N . SER A 1 81 ? -7.952 5.323 -3.208 1.00 75.38 81 SER A N 1
ATOM 603 C CA . SER A 1 81 ? -8.117 6.731 -3.584 1.00 75.38 81 SER A CA 1
ATOM 604 C C . SER A 1 81 ? -6.884 7.343 -4.199 1.00 75.38 81 SER A C 1
ATOM 606 O O . SER A 1 81 ? -5.765 6.945 -3.886 1.00 75.38 81 SER A O 1
ATOM 608 N N . GLU A 1 82 ? -7.120 8.377 -5.002 1.00 75.06 82 GLU A N 1
ATOM 609 C CA . GLU A 1 82 ? -6.076 9.227 -5.565 1.00 75.06 82 GLU A CA 1
ATOM 610 C C . GLU A 1 82 ? -5.210 9.856 -4.467 1.00 75.06 82 GLU A C 1
ATOM 612 O O . GLU A 1 82 ? -3.993 9.761 -4.555 1.00 75.06 82 GLU A O 1
ATOM 617 N N . ASP A 1 83 ? -5.786 10.364 -3.372 1.00 79.06 83 ASP A N 1
ATOM 618 C CA . ASP A 1 83 ? -4.988 10.991 -2.307 1.00 79.06 83 ASP A CA 1
ATOM 619 C C . ASP A 1 83 ? -4.075 9.986 -1.581 1.00 79.06 83 ASP A C 1
ATOM 621 O O . ASP A 1 83 ? -2.907 10.273 -1.304 1.00 79.06 83 ASP A O 1
ATOM 625 N N . LEU A 1 84 ? -4.580 8.780 -1.275 1.00 80.25 84 LEU A N 1
ATOM 626 C CA . LEU A 1 84 ? -3.768 7.720 -0.664 1.00 80.25 84 LEU A CA 1
ATOM 627 C C . LEU A 1 84 ? -2.698 7.221 -1.638 1.00 80.25 84 LEU A C 1
ATOM 629 O O . LEU A 1 84 ? -1.559 6.974 -1.230 1.00 80.25 84 LEU A O 1
ATOM 633 N N . TYR A 1 85 ? -3.066 7.089 -2.911 1.00 83.88 85 TYR A N 1
ATOM 634 C CA . TYR A 1 85 ? -2.170 6.703 -3.988 1.00 83.88 85 TYR A CA 1
ATOM 635 C C . TYR A 1 85 ? -1.027 7.705 -4.140 1.00 83.88 85 TYR A C 1
ATOM 637 O O . TYR A 1 85 ? 0.139 7.312 -4.089 1.00 83.88 85 TYR A O 1
ATOM 645 N N . ASP A 1 86 ? -1.342 8.993 -4.253 1.00 80.75 86 ASP A N 1
ATOM 646 C CA . ASP A 1 86 ? -0.371 10.068 -4.422 1.00 80.75 86 ASP A CA 1
ATOM 647 C C . ASP A 1 86 ? 0.514 10.222 -3.194 1.00 80.75 86 ASP A C 1
ATOM 649 O O . ASP A 1 86 ? 1.726 10.393 -3.332 1.00 80.75 86 ASP A O 1
ATOM 653 N N . LYS A 1 87 ? -0.048 10.062 -1.991 1.00 83.69 87 LYS A N 1
ATOM 654 C CA . LYS A 1 87 ? 0.733 10.051 -0.7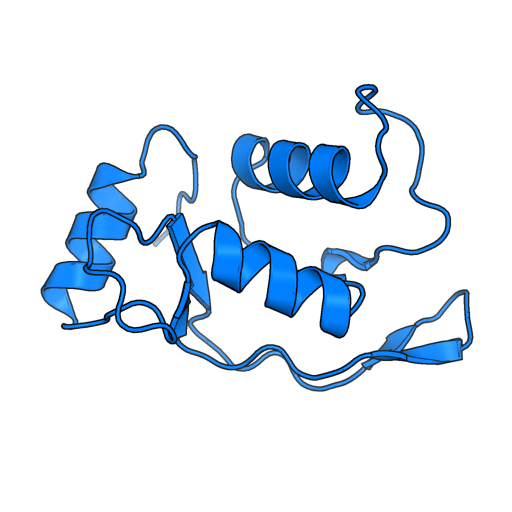55 1.00 83.69 87 LYS A CA 1
ATOM 655 C C . LYS A 1 87 ? 1.730 8.894 -0.730 1.00 83.69 87 LYS A C 1
ATOM 657 O O . LYS A 1 87 ? 2.914 9.136 -0.514 1.00 83.69 87 LYS A O 1
ATOM 662 N N . LEU A 1 88 ? 1.286 7.656 -0.986 1.00 85.56 88 LEU A N 1
ATOM 663 C CA . LEU A 1 88 ? 2.168 6.481 -1.059 1.00 85.56 88 LEU A CA 1
ATOM 664 C C . LEU A 1 88 ? 3.237 6.658 -2.130 1.00 85.56 88 LEU A C 1
ATOM 666 O O . LEU A 1 88 ? 4.406 6.360 -1.895 1.00 85.56 88 LEU A O 1
ATOM 670 N N . ARG A 1 89 ? 2.832 7.149 -3.299 1.00 80.75 89 ARG A N 1
ATOM 671 C CA . ARG A 1 89 ? 3.721 7.430 -4.413 1.00 80.75 89 ARG A CA 1
ATOM 672 C C . ARG A 1 89 ? 4.784 8.438 -3.985 1.00 80.75 89 ARG A C 1
ATOM 674 O O . ARG A 1 89 ? 5.947 8.070 -3.969 1.00 80.75 89 ARG A O 1
ATOM 681 N N . ALA A 1 90 ? 4.426 9.643 -3.553 1.00 80.50 90 ALA A N 1
ATOM 682 C CA . ALA A 1 90 ? 5.387 10.668 -3.133 1.00 80.50 90 ALA A CA 1
ATOM 683 C C . ALA A 1 90 ? 6.382 10.147 -2.077 1.00 80.50 90 ALA A C 1
ATOM 685 O O . ALA A 1 90 ? 7.594 10.352 -2.190 1.00 80.50 90 ALA A O 1
ATOM 686 N N . ASP A 1 91 ? 5.877 9.391 -1.101 1.00 82.38 91 ASP A N 1
ATOM 687 C CA . ASP A 1 91 ? 6.651 8.792 -0.014 1.00 82.38 91 ASP A CA 1
ATOM 688 C C . ASP A 1 91 ? 7.646 7.706 -0.447 1.00 82.38 91 ASP A C 1
ATOM 690 O O . ASP A 1 91 ? 8.623 7.457 0.265 1.00 82.38 91 ASP A O 1
ATOM 694 N N . LEU A 1 92 ? 7.366 6.999 -1.543 1.00 77.38 92 LEU A N 1
ATOM 695 C CA . LEU A 1 92 ? 8.212 5.925 -2.075 1.00 77.38 92 LEU A CA 1
ATOM 696 C C . LEU A 1 92 ? 9.268 6.449 -3.048 1.00 77.38 92 LEU A C 1
ATOM 698 O O . LEU A 1 92 ? 10.262 5.773 -3.303 1.00 77.38 92 LEU A O 1
ATOM 702 N N . THR A 1 93 ? 9.063 7.642 -3.599 1.00 71.25 93 THR A N 1
ATOM 703 C CA . THR A 1 93 ? 9.902 8.190 -4.672 1.00 71.25 93 THR A CA 1
ATOM 704 C C . THR A 1 93 ? 10.714 9.393 -4.271 1.00 71.25 93 THR A C 1
ATOM 706 O O . THR A 1 93 ? 11.540 9.856 -5.060 1.00 71.25 93 THR A O 1
ATOM 709 N N . GLY A 1 94 ? 10.432 9.952 -3.094 1.00 65.06 94 GLY A N 1
ATOM 710 C CA . GLY A 1 94 ? 11.003 11.216 -2.650 1.00 65.06 94 GLY A CA 1
ATOM 711 C C . GLY A 1 94 ? 10.672 12.383 -3.584 1.00 65.06 94 GLY A C 1
ATOM 712 O O . GLY A 1 94 ? 11.385 13.380 -3.582 1.00 65.06 94 GLY A O 1
ATOM 713 N N . THR A 1 95 ? 9.643 12.261 -4.432 1.00 54.56 95 THR A N 1
ATOM 714 C CA . THR A 1 95 ? 9.288 13.273 -5.436 1.00 54.56 95 THR A CA 1
ATOM 715 C C . THR A 1 95 ? 7.904 13.836 -5.140 1.00 54.56 95 THR A C 1
ATOM 717 O O . THR A 1 95 ? 6.903 13.151 -5.300 1.00 54.56 95 THR A O 1
ATOM 720 N N . LEU A 1 96 ? 7.861 15.117 -4.770 1.00 47.56 96 LEU A N 1
ATOM 721 C CA . LEU A 1 96 ? 6.659 15.925 -4.509 1.00 47.56 96 LEU A CA 1
ATOM 722 C C . LEU A 1 96 ? 5.819 16.247 -5.771 1.00 47.56 96 LEU A C 1
ATOM 724 O O . LEU A 1 96 ? 4.910 17.066 -5.704 1.00 47.56 96 LEU A O 1
ATOM 728 N N . TYR A 1 97 ? 6.129 15.652 -6.933 1.00 45.12 97 TYR A N 1
ATOM 729 C CA . TYR A 1 97 ? 5.550 16.034 -8.228 1.00 45.12 97 TYR A CA 1
ATOM 730 C C . TYR A 1 97 ? 4.677 14.913 -8.834 1.00 45.12 97 TYR A C 1
ATOM 732 O O . TYR A 1 97 ? 5.213 13.852 -9.170 1.00 45.12 97 TYR A O 1
ATOM 740 N N . PRO A 1 98 ? 3.371 15.150 -9.082 1.00 46.84 98 PRO A N 1
ATOM 741 C CA . PRO A 1 98 ? 2.397 14.111 -9.458 1.00 46.84 98 PRO A CA 1
ATOM 742 C C . PRO A 1 98 ? 2.553 13.533 -10.884 1.00 46.84 98 PRO A C 1
ATOM 744 O O . PRO A 1 98 ? 1.931 12.530 -11.236 1.00 46.84 98 PRO A O 1
ATOM 747 N N . GLY A 1 99 ? 3.425 14.102 -11.724 1.00 39.19 99 GLY A N 1
ATOM 748 C CA . GLY A 1 99 ? 3.454 13.801 -13.163 1.00 39.19 99 GLY A CA 1
ATOM 749 C C . GLY A 1 99 ? 4.551 12.860 -13.670 1.00 39.19 99 GLY A C 1
ATOM 750 O O . GLY A 1 99 ? 4.442 12.372 -14.791 1.00 39.19 99 GLY A O 1
ATOM 751 N N . ARG A 1 100 ? 5.625 12.582 -12.913 1.00 38.84 100 ARG A N 1
ATOM 752 C CA . ARG A 1 100 ? 6.725 11.758 -13.457 1.00 38.84 100 ARG A CA 1
ATOM 753 C C . ARG A 1 100 ? 6.481 10.274 -13.213 1.00 38.84 100 ARG A C 1
ATOM 755 O O . ARG A 1 100 ? 6.394 9.893 -12.042 1.00 38.84 100 ARG A O 1
ATOM 762 N N . PRO A 1 101 ? 6.398 9.429 -14.259 1.00 41.34 101 PRO A N 1
ATOM 763 C CA . PRO A 1 101 ? 6.329 7.995 -14.066 1.00 41.34 101 PRO A CA 1
ATOM 764 C C . PRO A 1 101 ? 7.549 7.578 -13.261 1.00 41.34 101 PRO A C 1
ATOM 766 O O . PRO A 1 101 ? 8.705 7.835 -13.610 1.00 41.34 101 PRO A O 1
ATOM 769 N N . LEU A 1 102 ? 7.252 6.969 -12.128 1.00 43.12 102 LEU A N 1
ATOM 770 C CA . LEU A 1 102 ? 8.217 6.204 -11.386 1.00 43.12 102 LEU A CA 1
ATOM 771 C C . LEU A 1 102 ? 8.886 5.232 -12.325 1.00 43.12 102 LEU A C 1
ATOM 773 O O . LEU A 1 102 ? 8.192 4.464 -12.983 1.00 43.12 102 LEU A O 1
ATOM 777 N N . LYS A 1 103 ? 10.218 5.214 -12.356 1.00 39.34 103 LYS A N 1
ATOM 778 C CA . LYS A 1 103 ? 10.942 4.259 -13.199 1.00 39.34 103 LYS A CA 1
ATOM 779 C C . LYS A 1 103 ? 10.510 2.805 -12.971 1.00 39.34 103 LYS A C 1
ATOM 781 O O . LYS A 1 103 ? 10.746 1.998 -13.858 1.00 39.34 103 LYS A O 1
ATOM 786 N N . THR A 1 104 ? 9.847 2.475 -11.854 1.00 48.12 104 THR A N 1
ATOM 787 C CA . THR A 1 104 ? 9.229 1.158 -11.665 1.00 48.12 104 THR A CA 1
ATOM 788 C C . THR A 1 104 ? 8.292 1.099 -10.458 1.00 48.12 104 THR A C 1
ATOM 790 O O . THR A 1 104 ? 8.675 0.608 -9.405 1.00 48.12 104 THR A O 1
ATOM 793 N N . LEU A 1 105 ? 7.054 1.564 -10.585 1.00 50.97 105 LEU A N 1
ATOM 794 C CA . LEU A 1 105 ? 5.971 1.134 -9.692 1.00 50.97 105 LEU A CA 1
ATOM 795 C C . LEU A 1 105 ? 4.760 0.875 -10.576 1.00 50.97 105 LEU A C 1
ATOM 797 O O . LEU A 1 105 ? 4.352 1.742 -11.342 1.00 50.97 105 LEU A O 1
ATOM 801 N N . ILE A 1 106 ? 4.272 -0.359 -10.533 1.00 53.12 106 ILE A N 1
ATOM 802 C CA . ILE A 1 106 ? 3.140 -0.800 -11.342 1.00 53.12 106 ILE A CA 1
ATOM 803 C C . ILE A 1 106 ? 1.895 -0.665 -10.478 1.00 53.12 106 ILE A C 1
ATOM 805 O O . ILE A 1 106 ? 1.880 -1.126 -9.334 1.00 53.12 106 ILE A O 1
ATOM 809 N N . THR A 1 107 ? 0.868 -0.041 -11.029 1.00 52.94 107 THR A N 1
ATOM 810 C CA . THR A 1 107 ? -0.505 -0.140 -10.543 1.00 52.94 107 THR A CA 1
ATOM 811 C C . THR A 1 107 ? -1.162 -1.364 -11.156 1.00 52.94 107 THR A C 1
ATOM 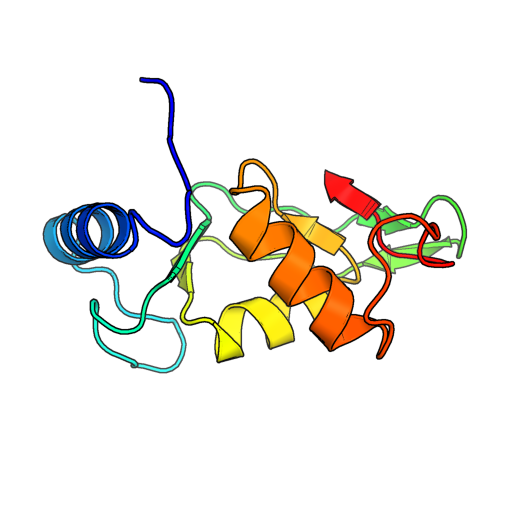813 O O . THR A 1 107 ? -1.022 -1.613 -12.353 1.00 52.94 107 THR A O 1
ATOM 816 N N . ILE A 1 108 ? -1.840 -2.145 -10.323 1.00 53.81 108 ILE A N 1
ATOM 817 C CA . ILE A 1 108 ? -2.551 -3.372 -10.701 1.00 53.81 108 ILE A CA 1
ATOM 818 C C . ILE A 1 108 ? -3.940 -3.369 -10.100 1.00 53.81 108 ILE A C 1
ATOM 820 O O . ILE A 1 108 ? -4.075 -2.845 -8.967 1.00 53.81 108 ILE A O 1
#

Secondary structure (DSSP, 8-state):
------GGGHHHHHHHHHHTTPPBTTS--GGGEEEEE-S-B--EE-TTT-PEEPPB-SEEEEHHHHHHHHHHHTEE-SS--HHHHHHHHHHHHT---TTSPPTT-EE-

Solvent-accessible surface area (backbone atoms only — not comparable to full-atom values): 6321 Å² total; per-residue (Å²): 132,87,86,82,47,40,62,92,42,33,68,57,54,16,50,53,30,48,76,70,71,36,44,15,85,87,70,46,52,28,93,50,28,66,47,71,37,89,60,63,42,71,59,47,66,40,88,85,80,65,46,80,23,48,57,43,68,57,45,35,22,21,62,70,56,41,52,52,46,27,63,65,20,46,34,50,80,56,94,60,18,68,64,49,49,50,51,53,48,28,73,76,65,79,42,97,59,98,80,67,80,62,97,72,59,49,78,89

Sequence (108 aa):
MKQDFRLDNAEYIESEAGNIGLRCKCGAGAGKVVYIVTARIPPARNPITRRECASIETGAYCYRCLKAAVLGAGRIPTPMSEDLYDKLRADLTGTLYPGRPLKTLITI

Foldseek 3Di:
DPDALDQVCLVVQLVVCVVVVFDAPVRHHSSQFRDFDQAKACWDQFPQPRDIFHIDGGTTHGLVRQLVNCLRRLEHEDDHDPVSVLVSVCVNQVDPDPPDPDSTYDYD

Radius of gyration: 13.81 Å; Cα contacts (8 Å, |Δi|>4): 170; chains: 1; bounding box: 34×29×33 Å

Organism: NCBI:txid1839801

Mean predicted aligned error: 9.18 Å

pLDDT: mean 70.61, std 14.24, range [38.84, 88.38]